Protein AF-A0A543FHB5-F1 (afdb_mo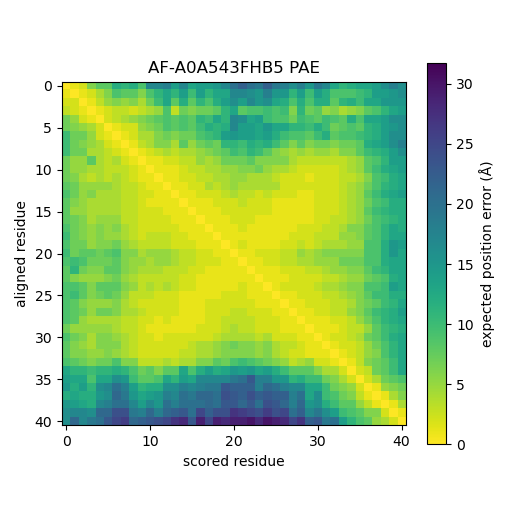nomer)

Sequence (41 aa):
MVGNTGAHAVQAGTVVIITEGARQVGYFHVTEVLDATPPDE

pLDDT: mean 82.67, std 14.05, range [54.06, 97.81]

Solvent-accessible surface area (backbone atoms only — not comparable to full-atom values): 2978 Å² total; per-residue (Å²): 138,93,80,77,79,58,102,76,48,82,50,61,77,37,76,47,75,41,60,63,82,95,42,78,75,52,69,46,76,32,80,69,76,81,82,86,72,73,79,83,131

Organism: NCBI:txid1215925

Mean predict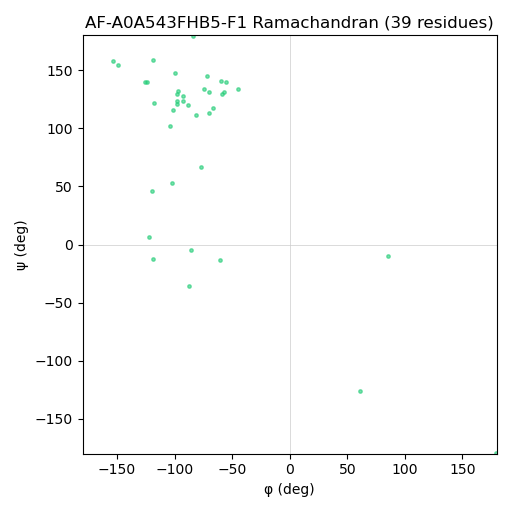ed aligned error: 7.1 Å

Radius of gyration: 13.02 Å; Cα contacts (8 Å, |Δi|>4): 40; chains: 1; bounding box: 26×26×32 Å

Nearest PDB structures (foldseek):
  2d7e-assembly1_A  TM=5.291E-01  e=2.212E+00  Escherichia coli
  2d7g-assembly1_B  TM=5.389E-01  e=2.527E+00  Escherichia coli K-12
  2d7e-assembly1_B  TM=5.467E-01  e=3.296E+00  Escherichia coli

Structure (mmCIF, N/CA/C/O backbone):
data_AF-A0A543FHB5-F1
#
_entry.id   AF-A0A543FHB5-F1
#
loop_
_atom_site.group_PDB
_atom_site.id
_atom_site.type_symbol
_atom_site.label_atom_id
_atom_site.label_alt_id
_atom_site.label_comp_id
_atom_site.label_asym_id
_atom_site.label_entity_id
_atom_site.label_seq_id
_atom_site.pdbx_PDB_ins_code
_atom_site.Cartn_x
_atom_site.Cartn_y
_atom_site.Cartn_z
_atom_site.occupancy
_atom_site.B_iso_or_equiv
_atom_site.auth_seq_id
_atom_site.auth_comp_id
_atom_site.auth_asym_id
_atom_site.auth_atom_id
_atom_site.pdbx_PDB_model_num
ATOM 1 N N . MET A 1 1 ? 6.860 16.296 -5.974 1.00 59.97 1 MET A N 1
ATOM 2 C CA . MET A 1 1 ? 7.201 14.901 -6.317 1.00 59.97 1 MET A CA 1
ATOM 3 C C . MET A 1 1 ? 7.165 14.089 -5.030 1.00 59.97 1 MET A C 1
ATOM 5 O O . MET A 1 1 ? 7.741 14.543 -4.049 1.00 59.97 1 MET A O 1
ATOM 9 N N . VAL A 1 2 ? 6.435 12.972 -4.991 1.00 62.00 2 VAL A N 1
ATOM 10 C CA . VAL A 1 2 ? 6.422 12.052 -3.838 1.00 62.00 2 VAL A CA 1
ATOM 11 C C . VAL A 1 2 ? 7.326 10.880 -4.205 1.00 62.00 2 VAL A C 1
ATOM 13 O O . VAL A 1 2 ? 7.053 10.199 -5.186 1.00 62.00 2 VAL A O 1
ATOM 16 N N . GLY A 1 3 ? 8.430 10.707 -3.478 1.00 64.38 3 GLY A N 1
ATOM 17 C CA . GLY A 1 3 ? 9.415 9.653 -3.728 1.00 64.38 3 GLY A CA 1
ATOM 18 C C . GLY A 1 3 ? 9.233 8.460 -2.792 1.00 64.38 3 GLY A C 1
ATOM 19 O O . GLY A 1 3 ? 8.847 8.626 -1.637 1.00 64.38 3 GLY A O 1
ATOM 20 N N . ASN A 1 4 ? 9.552 7.263 -3.283 1.00 76.12 4 ASN A N 1
ATOM 21 C CA . ASN A 1 4 ? 9.476 6.003 -2.541 1.00 76.12 4 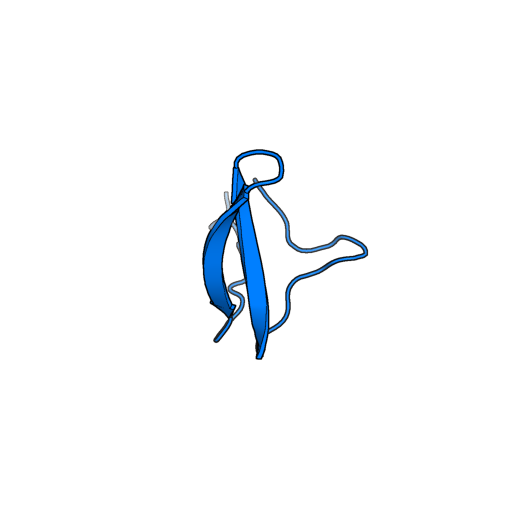ASN A CA 1
ATOM 22 C C . ASN A 1 4 ? 10.870 5.529 -2.072 1.00 76.12 4 ASN A C 1
ATOM 24 O O . ASN A 1 4 ? 11.303 4.426 -2.386 1.00 76.12 4 ASN A O 1
ATOM 28 N N . THR A 1 5 ? 11.614 6.395 -1.377 1.00 74.75 5 THR A N 1
ATOM 29 C CA . THR A 1 5 ? 13.048 6.187 -1.058 1.00 74.75 5 THR A CA 1
ATOM 30 C C . THR A 1 5 ? 13.372 6.210 0.441 1.00 74.75 5 THR A C 1
ATOM 32 O O . THR A 1 5 ? 14.537 6.179 0.830 1.00 74.75 5 THR A O 1
ATOM 35 N N . GLY A 1 6 ? 12.354 6.283 1.303 1.00 72.25 6 GLY A N 1
ATOM 36 C CA . GLY A 1 6 ? 12.522 6.313 2.759 1.00 72.25 6 GLY A CA 1
ATOM 37 C C . GLY A 1 6 ? 12.675 4.927 3.397 1.00 72.25 6 GLY A C 1
ATOM 38 O O . GLY A 1 6 ? 12.560 3.898 2.739 1.00 72.25 6 GLY A O 1
ATOM 39 N N . ALA A 1 7 ? 12.850 4.895 4.722 1.00 72.25 7 ALA A N 1
ATOM 40 C CA . ALA A 1 7 ? 12.968 3.657 5.510 1.00 72.25 7 ALA A CA 1
ATOM 41 C C . ALA A 1 7 ? 11.736 2.725 5.429 1.00 72.25 7 ALA A C 1
ATOM 43 O O . ALA A 1 7 ? 11.806 1.565 5.825 1.00 72.25 7 ALA A O 1
ATOM 44 N N . HIS A 1 8 ? 10.618 3.229 4.903 1.00 73.31 8 HIS A N 1
ATOM 45 C CA . HIS A 1 8 ? 9.382 2.489 4.657 1.00 73.31 8 HIS A CA 1
ATOM 46 C C . HIS A 1 8 ? 9.026 2.507 3.169 1.00 73.31 8 HIS A C 1
ATOM 48 O O . HIS A 1 8 ? 7.892 2.809 2.799 1.00 73.31 8 HIS A O 1
ATOM 54 N N . ALA A 1 9 ? 10.015 2.247 2.312 1.00 80.81 9 ALA A N 1
ATOM 55 C CA . ALA A 1 9 ? 9.779 2.113 0.885 1.00 80.81 9 ALA A CA 1
ATOM 56 C C . ALA A 1 9 ? 8.774 0.981 0.618 1.00 80.81 9 ALA A C 1
ATOM 58 O O . ALA A 1 9 ? 8.915 -0.139 1.113 1.00 80.81 9 ALA A O 1
ATOM 59 N N . VAL A 1 10 ? 7.749 1.288 -0.169 1.00 87.50 10 VAL A N 1
ATOM 60 C CA . VAL A 1 10 ? 6.733 0.335 -0.605 1.00 87.50 10 VAL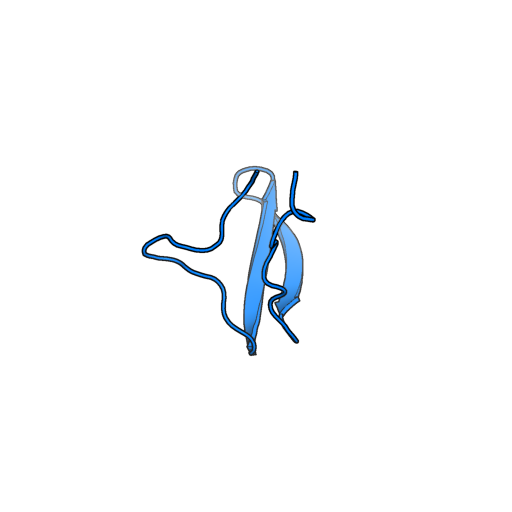 A CA 1
ATOM 61 C C . VAL A 1 10 ? 7.340 -0.571 -1.672 1.00 87.50 10 VAL A C 1
ATOM 63 O O . VAL A 1 10 ? 7.991 -0.089 -2.596 1.00 87.50 10 VAL A O 1
ATOM 66 N N . GLN A 1 11 ? 7.122 -1.878 -1.558 1.00 88.44 11 GLN A N 1
ATOM 67 C CA . GLN A 1 11 ? 7.606 -2.873 -2.517 1.00 88.44 11 GLN A CA 1
ATOM 68 C C . GLN A 1 11 ? 6.436 -3.626 -3.155 1.00 88.44 11 GLN A C 1
ATOM 70 O O . GLN A 1 11 ? 5.351 -3.710 -2.572 1.00 88.44 11 GLN A O 1
ATOM 75 N N . ALA A 1 12 ? 6.661 -4.226 -4.325 1.00 90.56 12 ALA A N 1
ATOM 76 C CA . ALA A 1 12 ? 5.712 -5.180 -4.890 1.00 90.56 12 ALA A CA 1
ATOM 77 C C . ALA A 1 12 ? 5.423 -6.315 -3.886 1.00 90.56 12 ALA A C 1
ATOM 79 O O . ALA A 1 12 ? 6.311 -6.767 -3.163 1.00 90.56 12 ALA A O 1
ATOM 80 N N . GLY A 1 13 ? 4.164 -6.740 -3.806 1.00 90.31 13 GLY A N 1
ATOM 81 C CA . GLY A 1 13 ? 3.655 -7.682 -2.807 1.00 90.31 13 GLY A CA 1
ATOM 82 C C . GLY A 1 13 ? 3.236 -7.045 -1.476 1.00 90.31 13 GLY A C 1
ATOM 83 O O . GLY A 1 13 ? 2.594 -7.711 -0.665 1.00 90.31 13 GLY A O 1
ATOM 84 N N . THR A 1 14 ? 3.536 -5.763 -1.246 1.00 92.06 14 THR A N 1
ATOM 85 C CA . THR A 1 14 ? 3.106 -5.047 -0.031 1.00 92.06 14 THR A CA 1
ATOM 86 C C . THR A 1 14 ? 1.604 -4.762 -0.070 1.00 92.06 14 THR A C 1
ATOM 88 O O . THR A 1 14 ? 1.044 -4.452 -1.124 1.00 92.06 14 THR A O 1
ATOM 91 N N . VAL A 1 15 ? 0.948 -4.810 1.092 1.00 93.19 15 VAL A N 1
ATOM 92 C CA . VAL A 1 15 ? -0.408 -4.277 1.273 1.00 93.19 15 VAL A CA 1
ATOM 93 C C . VAL A 1 15 ? -0.316 -2.890 1.894 1.00 93.19 15 VAL A C 1
ATOM 95 O O . VAL A 1 15 ? 0.212 -2.732 2.993 1.00 93.19 15 VAL A O 1
ATOM 98 N N . VAL A 1 16 ? -0.846 -1.887 1.200 1.00 92.38 16 VAL A N 1
ATOM 99 C CA . VAL A 1 16 ? -0.934 -0.511 1.704 1.00 92.38 16 VAL A CA 1
ATOM 10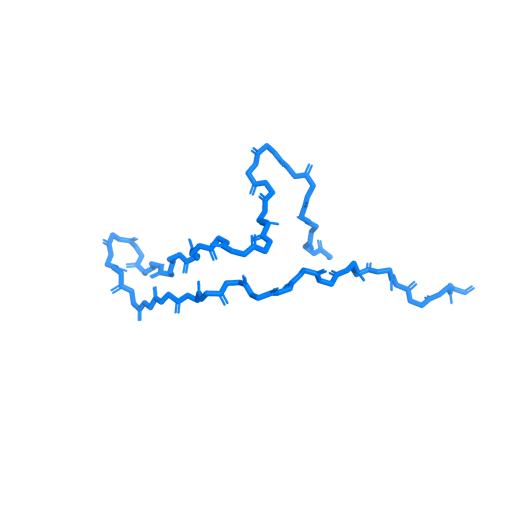0 C C . VAL A 1 16 ? -2.329 -0.293 2.265 1.00 92.38 16 VAL A C 1
ATOM 102 O O . VAL A 1 16 ? -3.308 -0.474 1.548 1.00 92.38 16 VAL A O 1
ATOM 105 N N . ILE A 1 17 ? -2.433 0.109 3.530 1.00 93.81 17 ILE A N 1
ATOM 106 C CA . ILE A 1 17 ? -3.710 0.418 4.181 1.00 93.81 17 ILE A CA 1
ATOM 107 C C . ILE A 1 17 ? -3.956 1.928 4.127 1.00 93.81 17 ILE A C 1
ATOM 109 O O . ILE A 1 17 ? -3.080 2.712 4.484 1.00 93.81 17 ILE A O 1
ATOM 113 N N . ILE A 1 18 ? -5.159 2.334 3.714 1.00 94.69 18 ILE A N 1
ATOM 114 C CA . ILE A 1 18 ? -5.592 3.736 3.737 1.00 94.69 18 ILE A CA 1
ATOM 115 C C . ILE A 1 18 ? -6.430 3.972 4.989 1.00 94.69 18 ILE A C 1
ATOM 117 O O . ILE A 1 18 ? -7.398 3.247 5.245 1.00 94.69 18 ILE A O 1
ATOM 121 N N . THR A 1 19 ? -6.098 5.018 5.738 1.00 96.81 19 THR A N 1
ATOM 122 C CA . THR A 1 19 ? -6.811 5.418 6.954 1.00 96.81 19 THR A CA 1
ATOM 123 C 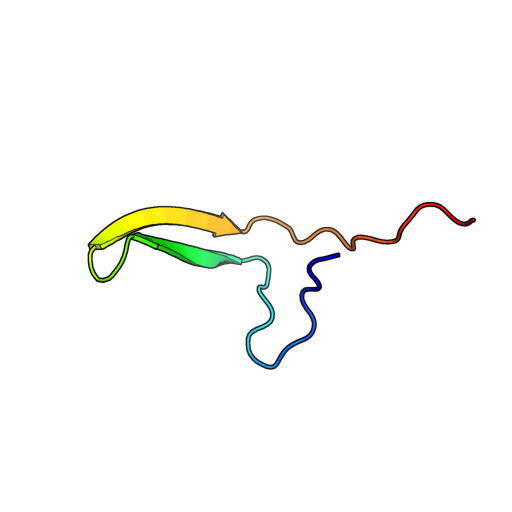C . THR A 1 19 ? -7.264 6.876 6.888 1.00 96.81 19 THR A C 1
ATOM 125 O O . THR A 1 19 ? -6.498 7.745 6.480 1.00 96.81 19 THR A O 1
ATOM 128 N N . GLU A 1 20 ? -8.475 7.158 7.366 1.00 95.62 20 GLU A N 1
ATOM 129 C CA . GLU A 1 20 ? -8.957 8.501 7.701 1.00 95.62 20 GLU A CA 1
ATOM 130 C C . GLU A 1 20 ? -8.952 8.658 9.226 1.00 95.62 20 GLU A C 1
ATOM 132 O O . GLU A 1 20 ? -9.804 8.115 9.937 1.00 95.62 20 GLU A O 1
ATOM 137 N N . GLY A 1 21 ? -7.946 9.360 9.753 1.00 95.19 21 GLY A N 1
ATOM 138 C CA . GLY A 1 21 ? -7.670 9.352 11.190 1.00 95.19 21 GLY A CA 1
ATOM 139 C C . GLY A 1 21 ? -7.337 7.935 11.666 1.00 95.19 21 GLY A C 1
ATOM 140 O O . GLY A 1 21 ? -6.469 7.280 11.100 1.00 95.19 21 GLY A O 1
ATOM 141 N N . ALA A 1 22 ? -8.047 7.446 12.686 1.00 95.12 22 ALA A N 1
ATOM 142 C CA . ALA A 1 22 ? -7.895 6.076 13.189 1.00 95.12 22 ALA A CA 1
ATOM 143 C C . ALA A 1 22 ? -8.741 5.034 12.426 1.00 95.12 22 ALA A C 1
ATOM 145 O O . ALA A 1 22 ? -8.667 3.842 12.722 1.00 95.12 22 ALA A O 1
ATOM 146 N N . ARG A 1 23 ? -9.581 5.461 11.473 1.00 96.94 23 ARG A N 1
ATOM 147 C CA . ARG A 1 23 ? -10.500 4.577 10.749 1.00 96.94 23 ARG A CA 1
ATOM 148 C C . ARG A 1 23 ? -9.851 4.078 9.464 1.00 96.94 23 ARG A C 1
ATOM 150 O O . ARG A 1 23 ? -9.503 4.883 8.608 1.00 96.94 23 ARG A O 1
ATOM 157 N N . GLN A 1 24 ? -9.754 2.765 9.278 1.00 97.00 24 GLN A N 1
ATOM 158 C CA . GLN A 1 24 ? -9.378 2.185 7.986 1.00 97.00 24 GLN A CA 1
ATOM 159 C C . GLN A 1 24 ? -10.508 2.370 6.965 1.00 97.00 24 GLN A C 1
ATOM 161 O O . GLN A 1 24 ? -11.666 2.064 7.252 1.00 97.00 24 GLN A O 1
ATOM 166 N N . VAL A 1 25 ? -10.166 2.863 5.774 1.00 97.81 25 VAL A N 1
ATOM 167 C CA . VAL A 1 25 ? -11.124 3.147 4.689 1.00 97.81 25 VAL A CA 1
ATOM 168 C C . VAL A 1 25 ? -10.865 2.342 3.421 1.00 97.81 25 VAL A C 1
ATOM 170 O O . VAL A 1 25 ? -11.733 2.272 2.557 1.00 97.81 25 VAL A O 1
ATOM 173 N N . GLY A 1 26 ? -9.706 1.694 3.315 1.00 96.94 26 GLY A N 1
ATOM 174 C CA . GLY A 1 26 ? -9.386 0.845 2.175 1.00 96.94 26 GLY A CA 1
ATOM 175 C C . GLY A 1 26 ? -8.003 0.224 2.277 1.00 96.94 26 GLY A C 1
ATOM 176 O O . GLY A 1 26 ? -7.281 0.430 3.256 1.00 96.94 26 GLY A O 1
ATOM 177 N N . TYR A 1 27 ? -7.648 -0.551 1.259 1.00 95.69 27 TYR A N 1
ATOM 178 C CA . TYR A 1 27 ? -6.299 -1.067 1.079 1.00 95.69 27 TYR A CA 1
ATOM 179 C C . TYR A 1 27 ? -6.009 -1.339 -0.400 1.00 95.69 27 TYR A C 1
ATOM 181 O O . TYR A 1 27 ? -6.928 -1.544 -1.193 1.00 95.69 27 TYR A O 1
ATOM 189 N N . PHE A 1 28 ? -4.726 -1.371 -0.748 1.00 93.50 28 PHE A N 1
ATOM 190 C CA . PHE A 1 28 ? -4.229 -1.758 -2.064 1.00 93.50 28 PHE A CA 1
ATOM 191 C C . PHE A 1 28 ? -3.236 -2.907 -1.933 1.00 93.50 28 PHE A C 1
ATOM 193 O O . PHE A 1 28 ? -2.384 -2.892 -1.045 1.00 93.50 28 PHE A O 1
ATOM 200 N N . HIS A 1 29 ? -3.307 -3.863 -2.856 1.00 95.62 29 HIS A N 1
ATOM 201 C CA . HIS A 1 29 ? -2.202 -4.780 -3.111 1.00 95.62 29 HIS A CA 1
ATOM 202 C C . HIS A 1 29 ? -1.284 -4.146 -4.145 1.00 95.62 29 HIS A C 1
ATOM 204 O O . HIS A 1 29 ? -1.712 -3.857 -5.262 1.00 95.62 29 HIS A O 1
ATOM 210 N N . VAL A 1 30 ? -0.028 -3.928 -3.775 1.00 92.31 30 VAL A N 1
ATOM 211 C CA . VAL A 1 30 ? 0.954 -3.358 -4.691 1.00 92.31 30 VAL A CA 1
ATOM 212 C C . VAL A 1 30 ? 1.471 -4.473 -5.581 1.00 92.31 30 VAL A C 1
ATOM 214 O O . VAL A 1 30 ? 2.153 -5.381 -5.114 1.00 92.31 30 VAL A O 1
ATOM 217 N N . THR A 1 31 ? 1.132 -4.427 -6.861 1.00 93.62 31 THR A N 1
ATOM 218 C CA . THR A 1 31 ? 1.600 -5.405 -7.852 1.00 93.62 31 THR A CA 1
ATOM 219 C C . THR A 1 31 ? 2.933 -4.994 -8.464 1.00 93.62 31 THR A C 1
ATOM 221 O O . THR A 1 31 ? 3.779 -5.845 -8.712 1.00 93.62 31 THR A O 1
ATOM 224 N N . GLU A 1 32 ? 3.138 -3.693 -8.657 1.00 89.94 32 GLU A N 1
ATOM 225 C CA . GLU A 1 32 ? 4.353 -3.110 -9.218 1.00 89.94 32 GLU A CA 1
ATOM 226 C C . GLU A 1 32 ? 4.607 -1.714 -8.635 1.00 89.94 32 GLU A C 1
ATOM 228 O O . GLU A 1 32 ? 3.681 -1.039 -8.179 1.00 89.94 32 GLU A O 1
ATOM 233 N N . VAL A 1 33 ? 5.872 -1.295 -8.634 1.00 86.19 33 VAL A N 1
ATOM 234 C CA . VAL A 1 33 ? 6.302 0.060 -8.270 1.00 86.19 33 VAL A CA 1
ATOM 235 C C . VAL A 1 33 ? 6.953 0.661 -9.507 1.00 86.19 33 VAL A C 1
ATOM 237 O O . VAL A 1 33 ? 7.902 0.089 -10.035 1.00 86.19 33 VAL A O 1
ATOM 240 N N . LEU A 1 34 ? 6.424 1.789 -9.975 1.00 81.69 34 LEU A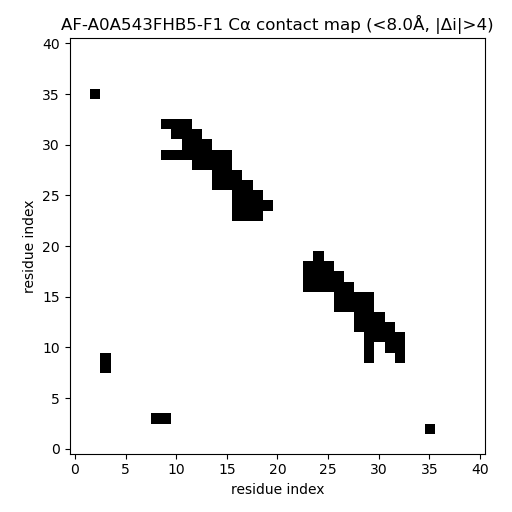 N 1
ATOM 241 C CA . LEU A 1 34 ? 6.964 2.511 -11.123 1.00 81.69 34 LEU A CA 1
ATOM 242 C C . LEU A 1 34 ? 7.951 3.568 -10.629 1.00 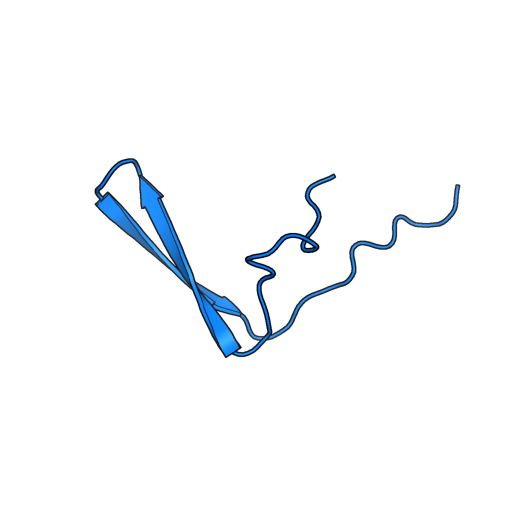81.69 34 LEU A C 1
ATOM 244 O O . LEU A 1 34 ? 7.600 4.389 -9.777 1.00 81.69 34 LEU A O 1
ATOM 248 N N . ASP A 1 35 ? 9.164 3.571 -11.178 1.00 72.12 35 ASP A N 1
ATOM 249 C CA . ASP A 1 35 ? 10.091 4.677 -10.970 1.00 72.12 35 ASP A CA 1
ATOM 250 C C . ASP A 1 35 ? 9.525 5.919 -11.658 1.00 72.12 35 ASP A C 1
ATOM 252 O O . ASP A 1 35 ? 9.331 5.960 -12.874 1.00 72.12 35 ASP A O 1
ATOM 256 N N . ALA A 1 36 ? 9.238 6.948 -10.864 1.00 65.19 36 ALA A N 1
ATOM 257 C CA . ALA A 1 36 ? 8.866 8.254 -11.380 1.00 65.19 36 ALA A CA 1
ATOM 258 C C . ALA A 1 36 ? 10.130 8.974 -11.871 1.00 65.19 36 ALA A C 1
ATOM 260 O O . ALA A 1 36 ? 10.555 9.959 -11.269 1.00 65.19 36 ALA A O 1
ATOM 261 N N . THR A 1 37 ? 10.755 8.472 -12.936 1.00 61.00 37 THR A N 1
ATOM 262 C CA . THR A 1 37 ? 11.761 9.243 -13.669 1.00 61.00 37 THR A CA 1
ATOM 263 C C . THR A 1 37 ? 11.005 10.357 -14.395 1.00 61.00 37 THR A C 1
ATOM 265 O O . THR A 1 37 ? 10.168 10.049 -15.250 1.00 61.00 37 THR A O 1
ATOM 268 N N . PRO A 1 38 ? 11.193 11.641 -14.035 1.00 57.00 38 PRO A N 1
ATOM 269 C CA . PRO A 1 38 ? 10.615 12.720 -14.823 1.00 57.00 38 PRO A CA 1
ATOM 270 C C . PRO A 1 38 ? 11.186 12.629 -16.248 1.00 57.00 38 PRO A C 1
ATOM 272 O O . P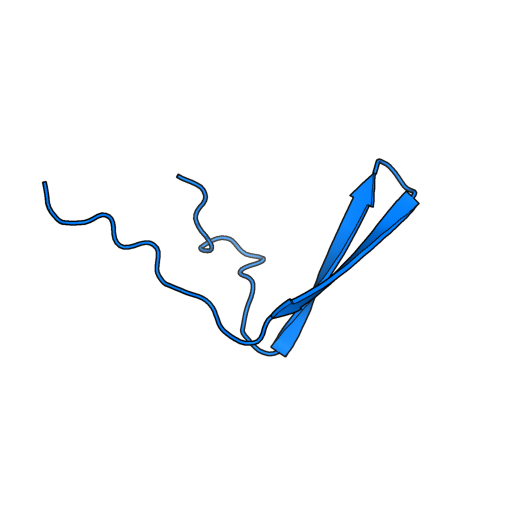RO A 1 38 ? 12.362 12.290 -16.386 1.00 57.00 38 PRO A O 1
ATOM 275 N N . PRO A 1 39 ? 10.386 12.873 -17.302 1.00 54.53 39 PRO A N 1
ATOM 276 C CA . PRO A 1 39 ? 10.942 12.975 -18.646 1.00 54.53 39 PRO A CA 1
ATOM 277 C C . PRO A 1 39 ? 12.011 14.072 -18.626 1.00 54.53 39 PRO A C 1
ATOM 279 O O . PRO A 1 39 ? 11.763 15.133 -18.052 1.00 54.53 39 PRO A O 1
ATOM 282 N N . ASP A 1 40 ? 13.189 13.760 -19.165 1.00 66.81 40 ASP A N 1
ATOM 283 C CA . ASP A 1 40 ? 14.360 14.641 -19.197 1.00 66.81 40 ASP A CA 1
ATOM 284 C C . ASP A 1 40 ? 13.965 16.080 -19.607 1.00 66.81 40 ASP A C 1
ATOM 286 O O . ASP A 1 40 ? 13.179 16.254 -20.543 1.00 66.81 40 ASP A O 1
ATOM 290 N N . GLU A 1 41 ? 14.467 17.090 -18.876 1.00 54.06 41 GLU A N 1
ATOM 291 C CA . GLU A 1 41 ? 14.268 18.528 -19.169 1.00 54.06 41 GLU A CA 1
ATOM 292 C C . GLU A 1 41 ? 14.889 18.963 -20.505 1.00 54.06 41 GLU A C 1
ATOM 294 O O . GLU A 1 41 ? 16.032 18.543 -20.808 1.00 54.06 41 GLU A O 1
#

Secondary structure (DSSP, 8-state):
---S-STT---TTPEEEEEETTEEEEEEE------------

Foldseek 3Di:
DDDQPDPPRDAQQDKAWDDDVPHTDDIDHRHHDDPPPDDDD